Protein AF-A0A5N5SKL9-F1 (afdb_monomer_lite)

Structure (mmCIF, N/CA/C/O backbone):
data_AF-A0A5N5SKL9-F1
#
_entry.id   AF-A0A5N5SKL9-F1
#
loop_
_atom_site.group_PDB
_atom_site.id
_atom_site.type_symbol
_atom_site.label_atom_id
_atom_site.label_alt_id
_atom_site.label_comp_id
_atom_site.label_asym_id
_atom_site.label_entity_id
_atom_site.label_seq_id
_atom_site.pdbx_PDB_ins_code
_atom_site.Cartn_x
_atom_site.Cartn_y
_atom_site.Cartn_z
_atom_site.occupancy
_atom_site.B_iso_or_equiv
_atom_site.auth_seq_id
_atom_site.auth_comp_id
_atom_site.auth_asym_id
_atom_site.auth_atom_id
_atom_site.pdbx_PDB_model_num
ATOM 1 N N . TYR A 1 1 ? 37.425 -8.814 -22.553 1.00 78.12 1 TYR A N 1
ATOM 2 C CA . TYR A 1 1 ? 37.303 -7.448 -22.004 1.00 78.12 1 TYR A CA 1
ATOM 3 C C . TYR A 1 1 ? 36.707 -6.463 -23.008 1.00 78.12 1 TYR A C 1
ATOM 5 O O . TYR A 1 1 ? 35.522 -6.197 -22.904 1.00 78.12 1 TYR A O 1
ATOM 13 N N . LEU A 1 2 ? 37.445 -5.963 -24.016 1.00 88.62 2 LEU A N 1
ATOM 14 C CA . LEU A 1 2 ? 36.902 -4.954 -24.954 1.00 88.62 2 LEU A CA 1
ATOM 15 C C . LEU A 1 2 ? 35.657 -5.449 -25.720 1.00 88.62 2 LEU A C 1
ATOM 17 O O . LEU A 1 2 ? 34.675 -4.728 -25.854 1.00 88.62 2 LEU A O 1
ATOM 21 N N . LYS A 1 3 ? 35.682 -6.716 -26.155 1.00 91.69 3 LYS A N 1
ATOM 22 C CA . LYS A 1 3 ? 34.547 -7.401 -26.796 1.00 91.69 3 LYS A CA 1
ATOM 23 C C . LYS A 1 3 ? 33.299 -7.425 -25.906 1.00 91.69 3 LYS A C 1
ATOM 25 O O . LYS A 1 3 ? 32.197 -7.220 -26.402 1.00 91.69 3 LYS A O 1
ATOM 30 N N . ASP A 1 4 ? 33.481 -7.633 -24.605 1.00 93.31 4 ASP A N 1
ATOM 31 C CA . ASP A 1 4 ? 32.384 -7.725 -23.637 1.00 93.31 4 ASP A CA 1
ATOM 32 C C . ASP A 1 4 ? 31.794 -6.338 -23.344 1.00 93.31 4 ASP A C 1
ATOM 34 O O . ASP A 1 4 ? 30.579 -6.199 -23.238 1.00 93.31 4 ASP A O 1
ATOM 38 N N . CYS A 1 5 ? 32.633 -5.293 -23.291 1.00 91.94 5 CYS A N 1
ATOM 39 C CA . CYS A 1 5 ? 32.175 -3.905 -23.164 1.00 91.94 5 CYS A CA 1
ATOM 40 C C . CYS A 1 5 ? 31.316 -3.478 -24.362 1.00 91.94 5 CYS A C 1
ATOM 42 O O . CYS A 1 5 ? 30.223 -2.953 -24.174 1.00 91.94 5 CYS A O 1
ATOM 44 N N . VAL A 1 6 ? 31.774 -3.766 -25.585 1.00 92.00 6 VAL A N 1
ATOM 45 C CA . VAL A 1 6 ? 31.014 -3.476 -26.814 1.00 92.00 6 VAL A CA 1
ATOM 46 C C . VAL A 1 6 ? 29.728 -4.306 -26.881 1.00 92.00 6 VAL A C 1
ATOM 48 O O . VAL A 1 6 ? 28.704 -3.818 -27.353 1.00 92.00 6 VAL A O 1
ATOM 51 N N . GLY A 1 7 ? 29.753 -5.552 -26.393 1.00 93.94 7 GLY A N 1
ATOM 52 C CA . GLY A 1 7 ? 28.558 -6.390 -26.269 1.00 93.94 7 GLY A CA 1
ATOM 53 C C . GLY A 1 7 ? 27.491 -5.749 -25.378 1.00 93.94 7 GLY A C 1
ATOM 54 O O . GLY A 1 7 ? 26.366 -5.544 -25.826 1.00 93.94 7 GLY A O 1
ATOM 55 N N . ARG A 1 8 ? 27.867 -5.341 -24.158 1.00 94.00 8 ARG A N 1
ATOM 56 C CA . ARG A 1 8 ? 26.961 -4.666 -23.208 1.00 94.00 8 ARG A CA 1
ATOM 57 C C . ARG A 1 8 ? 26.420 -3.340 -23.739 1.00 94.00 8 ARG A C 1
ATOM 59 O O . ARG A 1 8 ? 25.248 -3.036 -23.553 1.00 94.00 8 ARG A O 1
ATOM 66 N N . GLU A 1 9 ? 27.255 -2.548 -24.407 1.00 93.12 9 GLU A N 1
ATOM 67 C CA . GLU A 1 9 ? 26.835 -1.273 -24.998 1.00 93.12 9 GLU A CA 1
ATOM 68 C C . GLU A 1 9 ? 25.777 -1.476 -26.098 1.00 93.12 9 GLU A C 1
ATOM 70 O O . GLU A 1 9 ? 24.789 -0.742 -26.158 1.00 93.12 9 GLU A O 1
ATOM 75 N N . LYS A 1 10 ? 25.927 -2.518 -26.928 1.00 94.00 10 LYS A N 1
ATOM 76 C CA . LYS A 1 10 ? 24.917 -2.890 -27.930 1.00 94.00 10 LYS A CA 1
ATOM 77 C C . LYS A 1 10 ? 23.606 -3.348 -27.293 1.00 94.00 10 LYS A C 1
ATOM 79 O O . LYS A 1 10 ? 22.548 -2.968 -27.784 1.00 94.00 10 LYS A O 1
ATOM 84 N N . GLU A 1 11 ? 23.656 -4.121 -26.211 1.00 95.25 11 GLU A N 1
ATOM 85 C CA . GLU A 1 11 ? 22.450 -4.500 -25.459 1.00 95.25 11 GLU A CA 1
ATOM 86 C C . GLU A 1 11 ? 21.742 -3.271 -24.872 1.00 95.25 11 GLU A C 1
ATOM 88 O O . GLU A 1 11 ? 20.523 -3.154 -24.982 1.00 95.25 11 GLU A O 1
ATOM 93 N N . LEU A 1 12 ? 22.491 -2.304 -24.332 1.00 93.19 12 LEU A N 1
ATOM 94 C CA . LEU A 1 12 ? 21.925 -1.047 -23.834 1.00 93.19 12 LEU A CA 1
ATOM 95 C C . LEU A 1 12 ? 21.273 -0.208 -24.939 1.00 93.19 12 LEU A C 1
ATOM 97 O O . LEU A 1 12 ? 20.203 0.351 -24.706 1.00 93.19 12 LEU A O 1
ATOM 101 N N . ASN A 1 13 ? 21.852 -0.160 -26.145 1.00 94.81 13 ASN A N 1
ATOM 102 C CA . ASN A 1 13 ? 21.209 0.485 -27.298 1.00 94.81 13 ASN A CA 1
ATOM 103 C C . ASN A 1 13 ? 19.836 -0.128 -27.600 1.00 94.81 13 ASN A C 1
ATOM 105 O O . ASN A 1 13 ? 18.895 0.601 -27.909 1.00 94.81 13 ASN A O 1
ATOM 109 N N . LEU A 1 14 ? 19.718 -1.457 -27.500 1.00 94.50 14 LEU A N 1
ATOM 110 C CA . LEU A 1 14 ? 18.461 -2.168 -27.737 1.00 94.50 14 LEU A CA 1
ATOM 111 C C . LEU A 1 14 ? 17.441 -1.899 -26.626 1.00 94.50 14 LEU A C 1
ATOM 113 O O . LEU A 1 14 ? 16.290 -1.610 -26.933 1.00 94.50 14 LEU A O 1
ATOM 117 N N . LEU A 1 15 ? 17.859 -1.947 -25.356 1.00 94.38 15 LEU A N 1
ATOM 118 C CA . LEU A 1 15 ? 16.978 -1.716 -24.203 1.00 94.38 15 LEU A CA 1
ATOM 119 C C . LEU A 1 15 ? 16.465 -0.273 -24.124 1.00 94.38 15 LEU A C 1
ATOM 121 O O . LEU A 1 15 ? 15.314 -0.047 -23.761 1.00 94.38 15 LEU A O 1
ATOM 125 N N . LEU A 1 16 ? 17.320 0.703 -24.439 1.00 93.25 16 LEU A N 1
ATOM 126 C CA . LEU A 1 16 ? 16.994 2.131 -24.368 1.00 93.25 16 LEU A CA 1
ATOM 127 C C . LEU A 1 16 ? 16.474 2.697 -25.696 1.00 93.25 16 LEU A C 1
ATOM 129 O O . LEU A 1 16 ? 16.116 3.873 -25.745 1.00 93.25 16 LEU A O 1
ATOM 133 N N . HIS A 1 17 ? 16.455 1.885 -26.760 1.00 92.56 17 HIS A N 1
ATOM 134 C CA . HIS A 1 17 ? 16.186 2.317 -28.134 1.00 92.56 17 HIS A CA 1
ATOM 135 C C . HIS A 1 17 ? 16.996 3.568 -28.519 1.00 92.56 17 HIS A C 1
ATOM 137 O O . HIS A 1 17 ? 16.451 4.570 -28.985 1.00 92.56 17 HIS A O 1
ATOM 143 N N . SER A 1 18 ? 18.309 3.531 -28.278 1.00 92.00 18 SER A N 1
ATOM 144 C CA . SER A 1 18 ? 19.184 4.700 -28.395 1.00 92.00 18 SER A CA 1
ATOM 145 C C . SER A 1 18 ? 20.571 4.377 -28.943 1.00 92.00 18 SER A C 1
ATOM 147 O O . SER A 1 18 ? 20.916 3.219 -29.160 1.00 92.00 18 SER A O 1
ATOM 149 N N . ASN A 1 19 ? 21.385 5.420 -29.120 1.00 92.12 19 ASN A N 1
ATOM 150 C CA . ASN A 1 19 ? 22.814 5.307 -29.411 1.00 92.12 19 ASN A CA 1
ATOM 151 C C . ASN A 1 19 ? 23.654 5.392 -28.118 1.00 92.12 19 ASN A C 1
ATOM 153 O O . ASN A 1 19 ? 23.154 5.914 -27.114 1.00 92.12 19 ASN A O 1
ATOM 157 N N . PRO A 1 20 ? 24.938 4.974 -28.137 1.00 92.12 20 PRO A N 1
ATOM 158 C CA . PRO A 1 20 ? 25.798 4.979 -26.949 1.00 92.12 20 PRO A CA 1
ATOM 159 C C . PRO A 1 20 ? 25.972 6.349 -26.291 1.00 92.12 20 PRO A C 1
ATOM 161 O O . PRO A 1 20 ? 25.976 6.473 -25.068 1.00 92.12 20 PRO A O 1
ATOM 164 N N . SER A 1 21 ? 26.039 7.408 -27.100 1.00 93.69 21 SER A N 1
ATOM 165 C CA . SER A 1 21 ? 26.174 8.789 -26.623 1.00 93.69 21 SER A CA 1
ATOM 166 C C . SER A 1 21 ? 24.999 9.260 -25.760 1.00 93.69 21 SER A C 1
ATOM 168 O O . SER A 1 21 ? 25.154 10.192 -24.974 1.00 93.69 21 SER A O 1
ATOM 170 N N . ASP A 1 22 ? 23.827 8.632 -25.891 1.00 94.69 22 ASP A N 1
ATOM 171 C CA . ASP A 1 22 ? 22.609 9.011 -25.175 1.00 94.69 22 ASP A CA 1
ATOM 172 C C . ASP A 1 22 ? 22.377 8.223 -23.881 1.00 94.69 22 ASP A C 1
ATOM 174 O O . ASP A 1 22 ? 21.510 8.612 -23.095 1.00 94.69 22 ASP A O 1
ATOM 178 N N . HIS A 1 23 ? 23.132 7.145 -23.626 1.00 94.56 23 HIS A N 1
ATOM 179 C CA . HIS A 1 23 ? 22.863 6.213 -22.518 1.00 94.56 23 HIS A CA 1
ATOM 180 C C . HIS A 1 23 ? 22.741 6.916 -21.172 1.00 94.56 23 HIS A C 1
ATOM 182 O O . HIS A 1 23 ? 21.739 6.756 -20.481 1.00 94.56 23 HIS A O 1
ATOM 188 N N . ILE A 1 24 ? 23.726 7.745 -20.819 1.00 95.00 24 ILE A N 1
ATOM 189 C CA . ILE A 1 24 ? 23.746 8.446 -19.528 1.00 95.00 24 ILE A CA 1
ATOM 190 C C . ILE A 1 24 ? 22.531 9.366 -19.386 1.00 95.00 24 ILE A C 1
ATOM 192 O O . ILE A 1 24 ? 21.848 9.356 -18.361 1.00 95.00 24 ILE A O 1
ATOM 196 N N . ARG A 1 25 ? 22.224 10.132 -20.439 1.00 95.38 25 ARG A N 1
ATOM 197 C CA . ARG A 1 25 ? 21.096 11.068 -20.454 1.00 95.38 25 ARG A CA 1
ATOM 198 C C . ARG A 1 25 ? 19.762 10.338 -20.302 1.00 95.38 25 ARG A C 1
ATOM 200 O O . ARG A 1 25 ? 18.900 10.806 -19.560 1.00 95.38 25 ARG A O 1
ATOM 207 N N . LEU A 1 26 ? 19.581 9.217 -21.001 1.00 95.88 26 LEU A N 1
ATOM 208 C CA . LEU A 1 26 ? 18.351 8.429 -20.949 1.00 95.88 26 LEU A CA 1
ATOM 209 C C . LEU A 1 26 ? 18.184 7.723 -19.608 1.00 95.88 26 LEU A C 1
ATOM 211 O O . LEU A 1 26 ? 17.101 7.796 -19.040 1.00 95.88 26 LEU A O 1
ATOM 215 N N . VAL A 1 27 ? 19.247 7.142 -19.049 1.00 95.88 27 VAL A N 1
ATOM 216 C CA . VAL A 1 27 ? 19.205 6.517 -17.719 1.00 95.88 27 VAL A CA 1
ATOM 217 C C . VAL A 1 27 ? 18.837 7.538 -16.639 1.00 95.88 27 VAL A C 1
ATOM 219 O O . VAL A 1 27 ? 17.955 7.273 -15.820 1.00 95.88 27 VAL A O 1
ATOM 222 N N . GLU A 1 28 ? 19.443 8.730 -16.649 1.00 97.12 28 GLU A N 1
ATOM 223 C CA . GLU A 1 28 ? 19.085 9.790 -15.695 1.00 97.12 28 GLU A CA 1
ATOM 224 C C . GLU A 1 28 ? 17.648 10.293 -15.900 1.00 97.12 28 GLU A C 1
ATOM 226 O O . GLU A 1 28 ? 16.921 10.515 -14.925 1.00 97.12 28 GLU A O 1
ATOM 231 N N . LYS A 1 29 ? 17.191 10.405 -17.155 1.00 96.19 29 LYS A N 1
ATOM 232 C CA . LYS A 1 29 ? 15.796 10.740 -17.468 1.00 96.19 29 LYS A CA 1
ATOM 233 C C . LYS A 1 29 ? 14.834 9.682 -16.914 1.00 96.19 29 LYS A C 1
ATOM 235 O O . LYS A 1 29 ? 13.933 10.043 -16.162 1.00 96.19 29 LYS A O 1
ATOM 240 N N . THR A 1 30 ? 15.055 8.400 -17.201 1.00 95.56 30 THR A N 1
ATOM 241 C CA . THR A 1 30 ? 14.223 7.288 -16.713 1.00 95.56 30 THR A CA 1
ATOM 242 C C . THR A 1 30 ? 14.184 7.244 -15.189 1.00 95.56 30 THR A C 1
ATOM 244 O O . THR A 1 30 ? 13.118 7.101 -14.599 1.00 95.56 30 THR A O 1
ATOM 247 N N . LYS A 1 31 ? 15.324 7.436 -14.519 1.00 96.75 31 LYS A N 1
ATOM 248 C CA . LYS A 1 31 ? 15.397 7.507 -13.053 1.00 96.75 31 LYS A CA 1
ATOM 249 C C . LYS A 1 31 ? 14.579 8.671 -12.486 1.00 96.75 31 LYS A C 1
ATOM 251 O O . LYS A 1 31 ? 13.924 8.512 -11.455 1.00 96.75 31 LYS A O 1
ATOM 256 N N . LYS A 1 32 ? 14.618 9.842 -13.131 1.00 97.69 32 LYS A N 1
ATOM 257 C CA . LYS A 1 32 ? 13.820 11.013 -12.737 1.00 97.69 32 LYS A CA 1
ATOM 258 C C . LYS A 1 32 ? 12.325 10.761 -12.932 1.00 97.69 32 LYS A C 1
ATOM 260 O O . LYS A 1 32 ? 11.551 11.034 -12.018 1.00 97.69 32 LYS A O 1
ATOM 265 N N . GLU A 1 33 ? 11.937 10.226 -14.084 1.00 97.38 33 GLU A N 1
ATOM 266 C CA . GLU A 1 33 ? 10.546 9.889 -14.401 1.00 97.38 33 GLU A CA 1
ATOM 267 C C . GLU A 1 33 ? 9.998 8.833 -13.439 1.00 97.38 33 GLU A C 1
ATOM 269 O O . GLU A 1 33 ? 8.932 9.035 -12.869 1.00 97.38 33 GLU A O 1
ATOM 274 N N . LEU A 1 34 ? 10.762 7.774 -13.148 1.00 97.19 34 LEU A N 1
ATOM 275 C CA . LEU A 1 34 ? 10.371 6.747 -12.181 1.00 97.19 34 LEU A CA 1
ATOM 276 C C . LEU A 1 34 ? 10.076 7.344 -10.798 1.00 97.19 34 LEU A C 1
ATOM 278 O O . LEU A 1 34 ? 9.044 7.042 -10.207 1.00 97.19 34 LEU A O 1
ATOM 282 N N . LYS A 1 35 ? 10.936 8.240 -10.294 1.00 96.69 35 LYS A N 1
ATOM 283 C CA . LYS A 1 35 ? 10.689 8.937 -9.019 1.00 96.69 35 LYS A CA 1
ATOM 284 C C . LYS A 1 35 ? 9.413 9.776 -9.052 1.00 96.69 35 LYS A C 1
ATOM 286 O O . LYS A 1 35 ? 8.688 9.820 -8.060 1.00 96.69 35 LYS A O 1
ATOM 291 N N . GLN A 1 36 ? 9.151 10.453 -10.168 1.00 97.56 36 GLN A N 1
ATOM 292 C CA . GLN A 1 36 ? 7.936 11.242 -10.338 1.00 97.56 36 GLN A CA 1
ATOM 293 C C . GLN A 1 36 ? 6.693 10.345 -10.359 1.00 97.56 36 GLN A C 1
ATOM 295 O O . GLN A 1 36 ? 5.742 10.632 -9.638 1.00 97.56 36 GLN A O 1
ATOM 300 N N . TYR A 1 37 ? 6.727 9.231 -11.096 1.00 96.56 37 TYR A N 1
ATOM 301 C CA . TYR A 1 37 ? 5.634 8.260 -11.125 1.00 96.56 37 TYR A CA 1
ATOM 302 C C . TYR A 1 37 ? 5.368 7.643 -9.752 1.00 96.56 37 TYR A C 1
ATOM 304 O O . TYR A 1 37 ? 4.212 7.545 -9.359 1.00 96.56 37 TYR A O 1
ATOM 312 N N . MET A 1 38 ? 6.409 7.300 -8.985 1.00 93.94 38 MET A N 1
ATOM 313 C CA . MET A 1 38 ? 6.243 6.805 -7.612 1.00 93.94 38 MET A CA 1
ATOM 314 C C . MET A 1 38 ? 5.554 7.837 -6.710 1.00 93.94 38 MET A C 1
ATOM 316 O O . MET A 1 38 ? 4.675 7.481 -5.930 1.00 93.94 38 MET A O 1
ATOM 320 N N . LYS A 1 39 ? 5.907 9.124 -6.831 1.00 94.81 39 LYS A N 1
ATOM 321 C CA . LYS A 1 39 ? 5.242 10.192 -6.073 1.00 94.81 39 LYS A CA 1
ATOM 322 C C . LYS A 1 39 ? 3.762 10.306 -6.447 1.00 94.81 39 LYS A C 1
ATOM 324 O O . LYS A 1 39 ? 2.920 10.334 -5.555 1.00 94.81 39 LYS A O 1
ATOM 329 N N . SER A 1 40 ? 3.453 10.340 -7.743 1.00 96.62 40 SER A N 1
ATOM 330 C CA . SER A 1 40 ? 2.070 10.418 -8.226 1.00 96.62 40 SER A CA 1
ATOM 331 C C . SER A 1 40 ? 1.246 9.186 -7.841 1.00 96.62 40 SER A C 1
ATOM 333 O O . SER A 1 40 ? 0.079 9.328 -7.491 1.00 96.62 40 SER A O 1
ATOM 335 N N . LEU A 1 41 ? 1.847 7.992 -7.847 1.00 94.94 41 LEU A N 1
ATOM 336 C CA . LEU A 1 41 ? 1.203 6.768 -7.368 1.00 94.94 41 LEU A CA 1
ATOM 337 C C . LEU A 1 41 ? 0.841 6.878 -5.882 1.00 94.94 41 LEU A C 1
ATOM 339 O O . LEU A 1 41 ? -0.294 6.594 -5.514 1.00 94.94 41 LEU A O 1
ATOM 343 N N . ASN A 1 42 ? 1.767 7.341 -5.039 1.00 93.06 42 ASN A N 1
ATOM 344 C CA . ASN A 1 42 ? 1.503 7.496 -3.607 1.00 93.06 42 ASN A CA 1
ATOM 345 C C . ASN A 1 42 ? 0.416 8.545 -3.326 1.00 93.06 42 ASN A C 1
ATOM 347 O O . ASN A 1 42 ? -0.413 8.344 -2.443 1.00 93.06 42 ASN A O 1
ATOM 351 N N . GLU A 1 43 ? 0.386 9.647 -4.079 1.00 96.00 43 GLU A N 1
ATOM 352 C CA . GLU A 1 43 ? -0.692 10.642 -3.998 1.00 96.00 43 GLU A CA 1
ATOM 353 C C . GLU A 1 43 ? -2.047 10.022 -4.374 1.00 96.00 43 GLU A C 1
ATOM 355 O O . GLU A 1 43 ? -2.988 10.092 -3.585 1.00 96.00 43 GLU A O 1
ATOM 360 N N . ALA A 1 44 ? -2.120 9.304 -5.500 1.00 97.31 44 ALA A N 1
ATOM 361 C CA . ALA A 1 44 ? -3.339 8.617 -5.926 1.00 97.31 44 ALA A CA 1
ATOM 362 C C . ALA A 1 44 ? -3.808 7.546 -4.921 1.00 97.31 44 ALA A C 1
ATOM 364 O O . ALA A 1 44 ? -5.009 7.387 -4.698 1.00 97.31 44 ALA A O 1
ATOM 365 N N . LEU A 1 45 ? -2.881 6.825 -4.280 1.00 96.75 45 LEU A N 1
ATOM 366 C CA . LEU A 1 45 ? -3.201 5.862 -3.224 1.00 96.75 45 LEU A CA 1
ATOM 367 C C . LEU A 1 45 ? -3.805 6.555 -1.992 1.00 96.75 45 LEU A C 1
ATOM 369 O O . LEU A 1 45 ? -4.775 6.050 -1.430 1.00 96.75 45 LEU A O 1
ATOM 373 N N . ARG A 1 46 ? -3.302 7.725 -1.579 1.00 96.19 46 ARG A N 1
ATOM 374 C CA . ARG A 1 46 ? -3.902 8.491 -0.467 1.00 96.19 46 ARG A CA 1
ATOM 375 C C . ARG A 1 46 ? -5.317 8.971 -0.794 1.00 96.19 46 ARG A C 1
ATOM 377 O O . ARG A 1 46 ? -6.208 8.871 0.055 1.00 96.19 46 ARG A O 1
ATOM 384 N N . ASP A 1 47 ? -5.539 9.444 -2.016 1.00 97.00 47 ASP A N 1
ATOM 385 C CA . ASP A 1 47 ? -6.870 9.859 -2.473 1.00 97.00 47 ASP A CA 1
ATOM 386 C C . ASP A 1 47 ? -7.834 8.667 -2.487 1.00 97.00 47 ASP A C 1
ATOM 388 O O . ASP A 1 47 ? -8.960 8.754 -1.989 1.00 97.00 47 ASP A O 1
ATOM 392 N N . LEU A 1 48 ? -7.362 7.512 -2.965 1.00 97.25 48 LEU A N 1
ATOM 393 C CA . LEU A 1 48 ? -8.113 6.263 -2.921 1.00 97.25 48 LEU A CA 1
ATOM 394 C C . LEU A 1 48 ? -8.455 5.855 -1.483 1.00 97.25 48 LEU A C 1
ATOM 396 O O . LEU A 1 48 ? -9.604 5.514 -1.217 1.00 97.25 48 LEU A O 1
ATOM 400 N N . ALA A 1 49 ? -7.502 5.915 -0.549 1.00 97.50 49 ALA A N 1
ATOM 401 C CA . ALA A 1 49 ? -7.746 5.598 0.858 1.00 97.50 49 ALA A CA 1
ATOM 402 C C . ALA A 1 49 ? -8.850 6.487 1.454 1.00 97.50 49 ALA A C 1
ATOM 404 O O . ALA A 1 49 ? -9.722 6.008 2.180 1.00 97.50 49 ALA A O 1
ATOM 405 N N . THR A 1 50 ? -8.855 7.771 1.093 1.00 96.62 50 THR A N 1
ATOM 406 C CA . THR A 1 50 ? -9.894 8.723 1.505 1.00 96.62 50 THR A CA 1
ATOM 407 C C . THR A 1 50 ? -11.253 8.364 0.903 1.00 96.62 50 THR A C 1
ATOM 409 O O . THR A 1 50 ? -12.264 8.374 1.606 1.00 96.62 50 THR A O 1
ATOM 412 N N . ALA A 1 51 ? -11.296 7.986 -0.376 1.00 96.81 51 ALA A N 1
ATOM 413 C CA . ALA A 1 51 ? -12.524 7.562 -1.043 1.00 96.81 51 ALA A CA 1
ATOM 414 C C . ALA A 1 51 ? -13.089 6.251 -0.460 1.00 96.81 51 ALA A C 1
ATOM 416 O O . ALA A 1 51 ? -14.295 6.142 -0.240 1.00 96.81 51 ALA A O 1
ATOM 417 N N . GLU A 1 52 ? -12.234 5.268 -0.167 1.00 96.19 52 GLU A N 1
ATOM 418 C CA . GLU A 1 52 ? -12.604 4.020 0.516 1.00 96.19 52 GLU A CA 1
ATOM 419 C C . GLU A 1 52 ? -13.195 4.297 1.903 1.00 96.19 52 GLU A C 1
ATOM 421 O O . GLU A 1 52 ? -14.271 3.797 2.239 1.00 96.19 52 GLU A O 1
ATOM 426 N N . ALA A 1 53 ? -12.532 5.148 2.691 1.00 96.19 53 ALA A N 1
ATOM 427 C CA . ALA A 1 53 ? -13.018 5.556 4.002 1.00 96.19 53 ALA A CA 1
ATOM 428 C C . ALA A 1 53 ? -14.352 6.303 3.924 1.00 96.19 53 ALA A C 1
ATOM 430 O O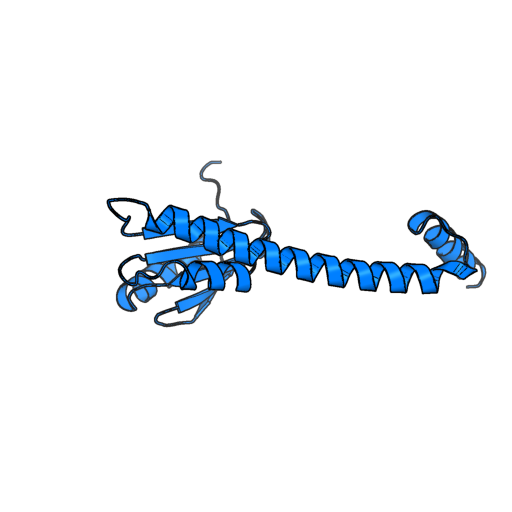 . ALA A 1 53 ? -15.244 6.058 4.733 1.00 96.19 53 ALA A O 1
ATOM 431 N N . PHE A 1 54 ? -14.527 7.177 2.930 1.00 95.12 54 PHE A N 1
ATOM 432 C CA . PHE A 1 54 ? -15.799 7.849 2.692 1.00 95.12 54 PHE A CA 1
ATOM 433 C C . PHE A 1 54 ? -16.921 6.837 2.435 1.00 95.12 54 PHE A C 1
ATOM 435 O O . PHE A 1 54 ? -17.976 6.921 3.062 1.00 95.12 54 PHE A O 1
ATOM 442 N N . ARG A 1 55 ? -16.685 5.830 1.581 1.00 93.12 55 ARG A N 1
ATOM 443 C CA . ARG A 1 55 ? -17.666 4.758 1.340 1.00 93.12 55 ARG A CA 1
ATOM 444 C C . ARG A 1 55 ? -17.996 3.984 2.610 1.00 93.12 55 ARG A C 1
ATOM 446 O O . ARG A 1 55 ? -19.166 3.695 2.838 1.00 93.12 55 ARG A O 1
ATOM 453 N N . PHE A 1 56 ? -16.994 3.679 3.431 1.00 94.50 56 PHE A N 1
ATOM 454 C CA . PHE A 1 56 ? -17.196 3.042 4.730 1.00 94.50 56 PHE A CA 1
ATOM 455 C C . PHE A 1 56 ? -18.062 3.903 5.662 1.00 94.50 56 PHE A C 1
ATOM 457 O O . PHE A 1 56 ? -19.030 3.417 6.240 1.00 94.50 56 PHE A O 1
ATOM 464 N N . ASN A 1 57 ? -17.752 5.196 5.778 1.00 92.44 57 ASN A N 1
ATOM 465 C CA . ASN A 1 57 ? -18.438 6.114 6.689 1.00 92.44 57 ASN A CA 1
ATOM 466 C C . ASN A 1 57 ? -19.912 6.347 6.320 1.00 92.44 57 ASN A C 1
ATOM 468 O O . ASN A 1 57 ? -20.710 6.643 7.205 1.00 92.44 57 ASN A O 1
ATOM 472 N N . GLN A 1 58 ? -20.276 6.171 5.048 1.00 92.56 58 GLN A N 1
ATOM 473 C CA . GLN A 1 58 ? -21.659 6.268 4.570 1.00 92.56 58 GLN A CA 1
ATOM 474 C C . GLN A 1 58 ? -22.502 5.012 4.858 1.00 92.56 58 GLN A C 1
ATOM 476 O O . GLN A 1 58 ? -23.712 5.020 4.625 1.00 92.56 58 GLN A O 1
ATOM 481 N N . GLN A 1 59 ? -21.904 3.922 5.349 1.00 90.62 59 GLN A N 1
ATOM 482 C CA . GLN A 1 59 ? -22.643 2.706 5.688 1.00 90.62 59 GLN A CA 1
ATOM 483 C C . GLN A 1 59 ? -23.468 2.892 6.966 1.00 90.62 59 GLN A C 1
ATOM 485 O O . GLN A 1 59 ? -22.966 3.346 7.995 1.00 90.62 59 GLN A O 1
ATOM 490 N N . SER A 1 60 ? -24.735 2.472 6.918 1.00 89.62 60 SER A N 1
ATOM 491 C CA . SER A 1 60 ? -25.621 2.414 8.080 1.00 89.62 60 SER A CA 1
ATOM 492 C C . SER A 1 60 ? -26.423 1.104 8.059 1.00 89.62 60 SER A C 1
ATOM 494 O O . SER A 1 60 ? -27.186 0.889 7.115 1.00 89.62 60 SER A O 1
ATOM 496 N N . PRO A 1 61 ? -26.262 0.213 9.058 1.00 90.06 61 PRO A N 1
ATOM 497 C CA . PRO A 1 61 ? -25.375 0.337 10.218 1.00 90.06 61 PRO A CA 1
ATOM 498 C C . PRO A 1 61 ? -23.894 0.126 9.860 1.00 90.06 61 PRO A C 1
ATOM 500 O O . PRO A 1 61 ? -23.564 -0.624 8.942 1.00 90.06 61 PRO A O 1
ATOM 503 N N . LYS A 1 62 ? -22.989 0.742 10.631 1.00 90.75 62 LYS A N 1
ATOM 504 C CA . LYS A 1 62 ? -21.547 0.488 10.509 1.00 90.75 62 LYS A CA 1
ATOM 505 C C . LYS A 1 62 ? -21.203 -0.939 10.966 1.00 90.75 62 LYS A C 1
ATOM 507 O O . LYS A 1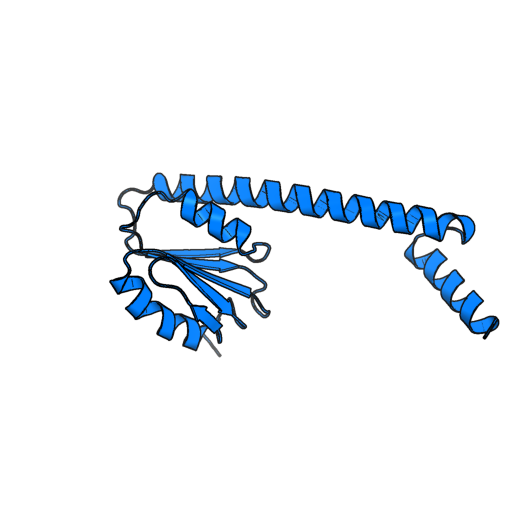 62 ? -21.711 -1.383 12.002 1.00 90.75 62 LYS A O 1
ATOM 512 N N . PRO A 1 63 ? -20.325 -1.665 10.252 1.00 92.69 63 PRO A N 1
ATOM 513 C CA . PRO A 1 63 ? -19.898 -2.995 10.669 1.00 92.69 63 PRO A CA 1
ATOM 514 C C . PRO A 1 63 ? -18.944 -2.914 11.870 1.00 92.69 63 PRO A C 1
ATOM 516 O O . PRO A 1 63 ? -18.179 -1.966 12.016 1.00 92.69 63 PRO A O 1
ATOM 519 N N . LYS A 1 64 ? -18.939 -3.949 12.719 1.00 93.44 64 LYS A N 1
ATOM 520 C CA . LYS A 1 64 ? -18.016 -4.036 13.872 1.00 93.44 64 LYS A CA 1
ATOM 521 C C . LYS A 1 64 ? -16.567 -4.321 13.464 1.00 93.44 64 LYS A C 1
ATOM 523 O O . LYS A 1 64 ? -15.644 -3.989 14.202 1.00 93.44 64 LYS A O 1
ATOM 528 N N . ILE A 1 65 ? -16.377 -4.974 12.319 1.00 94.62 65 ILE A N 1
ATOM 529 C CA . ILE A 1 65 ? -15.069 -5.364 11.788 1.00 94.62 65 ILE A CA 1
ATOM 530 C C . ILE A 1 65 ? -15.000 -4.922 10.331 1.00 94.62 65 ILE A C 1
ATOM 532 O O . ILE A 1 65 ? -15.946 -5.145 9.575 1.00 94.62 65 ILE A O 1
ATOM 536 N N . TYR A 1 66 ? -13.882 -4.319 9.944 1.00 95.81 66 TYR A N 1
ATOM 537 C CA . TYR A 1 66 ? -13.613 -3.893 8.578 1.00 95.81 66 TYR A CA 1
ATOM 538 C C . TYR A 1 66 ? -12.348 -4.567 8.050 1.00 95.81 66 TYR A C 1
ATOM 540 O O . TYR A 1 66 ? -11.262 -4.388 8.606 1.00 95.81 66 TYR A O 1
ATOM 548 N N . PHE A 1 67 ? -12.502 -5.334 6.971 1.00 94.81 67 PHE A N 1
ATOM 549 C CA . PHE A 1 67 ? -11.403 -5.977 6.260 1.00 94.81 67 PHE A CA 1
ATOM 550 C C . PHE A 1 67 ? -11.115 -5.231 4.966 1.00 94.81 67 PHE A C 1
ATOM 552 O O . PHE A 1 67 ? -12.035 -4.891 4.224 1.00 94.81 67 PHE A O 1
ATOM 559 N N . HIS A 1 68 ? -9.837 -5.016 4.676 1.00 95.38 68 HIS A N 1
ATOM 560 C CA . HIS A 1 68 ? -9.419 -4.401 3.424 1.00 95.38 68 HIS A CA 1
ATOM 561 C C . HIS A 1 68 ? -8.100 -5.001 2.944 1.00 95.38 68 HIS A C 1
ATOM 563 O O . HIS A 1 68 ? -7.184 -5.216 3.739 1.00 95.38 68 HIS A O 1
ATOM 569 N N . HIS A 1 69 ? -7.994 -5.238 1.640 1.00 94.50 69 HIS A N 1
ATOM 570 C CA . HIS A 1 69 ? -6.757 -5.642 0.991 1.00 94.50 69 HIS A CA 1
ATOM 571 C C . HIS A 1 69 ? -6.506 -4.766 -0.234 1.00 94.50 69 HIS A C 1
ATOM 573 O O . HIS A 1 69 ? -7.430 -4.510 -1.008 1.00 94.50 69 HIS A O 1
ATOM 579 N N . ARG A 1 70 ? -5.257 -4.335 -0.427 1.00 94.25 70 ARG A N 1
ATOM 580 C CA . ARG A 1 70 ? -4.848 -3.577 -1.610 1.00 94.25 70 ARG A CA 1
ATOM 581 C C . ARG A 1 70 ? -3.481 -4.033 -2.119 1.00 94.25 70 ARG A C 1
ATOM 583 O O . ARG A 1 70 ? -2.471 -3.849 -1.447 1.00 94.25 70 ARG A O 1
ATOM 590 N N . ARG A 1 71 ? -3.448 -4.564 -3.341 1.00 93.06 71 ARG A N 1
ATOM 591 C CA . ARG A 1 71 ? -2.249 -5.173 -3.932 1.00 93.06 71 ARG A CA 1
ATOM 592 C C . ARG A 1 71 ? -1.062 -4.211 -4.091 1.00 93.06 71 ARG A C 1
ATOM 594 O O . ARG A 1 71 ? 0.056 -4.539 -3.722 1.00 93.06 71 ARG A O 1
ATOM 601 N N . ASP A 1 72 ? -1.315 -3.036 -4.652 1.00 90.81 72 ASP A N 1
ATOM 602 C CA . ASP A 1 72 ? -0.364 -1.941 -4.924 1.00 90.81 72 ASP A CA 1
ATOM 603 C C . ASP A 1 72 ? -0.214 -0.965 -3.745 1.00 90.81 72 ASP A C 1
ATOM 605 O O . ASP A 1 72 ? 0.480 0.041 -3.861 1.00 90.81 72 ASP A O 1
ATOM 609 N N . GLY A 1 73 ? -0.874 -1.242 -2.617 1.00 93.12 73 GLY A N 1
ATOM 610 C CA . GLY A 1 73 ? -0.767 -0.427 -1.416 1.00 93.12 73 GLY A CA 1
ATOM 611 C C . GLY A 1 73 ? 0.496 -0.727 -0.609 1.00 93.12 73 GLY A C 1
ATOM 612 O O . GLY A 1 73 ? 1.147 -1.761 -0.755 1.00 93.12 73 GLY A O 1
ATOM 613 N N . ASP A 1 74 ? 0.783 0.158 0.334 1.00 93.50 74 ASP A N 1
ATOM 614 C CA . ASP A 1 74 ? 1.847 0.011 1.316 1.00 93.50 74 ASP A CA 1
ATOM 615 C C . ASP A 1 74 ? 1.363 0.433 2.718 1.00 93.50 74 ASP A C 1
ATOM 617 O O . ASP A 1 74 ? 0.173 0.650 2.961 1.00 93.50 74 ASP A O 1
ATOM 621 N N . LEU A 1 75 ? 2.283 0.546 3.681 1.00 94.19 75 LEU A N 1
ATOM 622 C CA . LEU A 1 75 ? 1.939 1.002 5.034 1.00 94.19 75 LEU A CA 1
ATOM 623 C C . LEU A 1 75 ? 1.375 2.422 5.062 1.00 94.19 75 LEU A C 1
ATOM 625 O O . LEU A 1 75 ? 0.633 2.758 5.987 1.00 94.19 75 LEU A O 1
ATOM 629 N N . GLU A 1 76 ? 1.748 3.250 4.092 1.00 95.12 76 GLU A N 1
ATOM 630 C CA . GLU A 1 76 ? 1.321 4.633 4.013 1.00 95.12 76 GLU A CA 1
ATOM 631 C C . GLU A 1 76 ? -0.145 4.718 3.586 1.00 95.12 76 GLU A C 1
ATOM 633 O O . GLU A 1 76 ? -0.950 5.344 4.278 1.00 95.12 76 GLU A O 1
ATOM 638 N N . TYR A 1 77 ? -0.505 3.980 2.532 1.00 97.06 77 TYR A N 1
ATOM 639 C CA . TYR A 1 77 ? -1.884 3.781 2.093 1.00 97.06 77 TYR A CA 1
ATOM 640 C C . TYR A 1 77 ? -2.769 3.253 3.229 1.00 97.06 77 TYR A C 1
ATOM 642 O O . TYR A 1 77 ? -3.804 3.841 3.555 1.00 97.06 77 TYR A O 1
ATOM 650 N N . LEU A 1 78 ? -2.339 2.169 3.887 1.00 97.12 78 LEU A N 1
ATOM 651 C CA . LEU A 1 78 ? -3.090 1.588 5.002 1.00 97.12 78 LEU A CA 1
ATOM 652 C C . LEU A 1 78 ? -3.222 2.570 6.170 1.00 97.12 78 LEU A C 1
ATOM 654 O O . LEU A 1 78 ? -4.263 2.624 6.820 1.00 97.12 78 LEU A O 1
ATOM 658 N N . GLY A 1 79 ? -2.177 3.355 6.442 1.00 96.12 79 GLY A N 1
ATOM 659 C CA . GLY A 1 79 ? -2.200 4.401 7.456 1.00 96.12 79 GLY A CA 1
ATOM 660 C C . GLY A 1 79 ? -3.221 5.493 7.150 1.00 96.12 79 GLY A C 1
ATOM 661 O O . GLY A 1 79 ? -4.003 5.837 8.034 1.00 96.12 79 GLY A O 1
ATOM 662 N N . ALA A 1 80 ? -3.252 5.982 5.909 1.00 96.75 80 ALA A N 1
ATOM 663 C CA . ALA A 1 80 ? -4.229 6.969 5.459 1.00 96.75 80 ALA A CA 1
ATOM 664 C C . ALA A 1 80 ? -5.666 6.443 5.597 1.00 96.75 80 ALA A C 1
ATOM 666 O O . ALA A 1 80 ? -6.5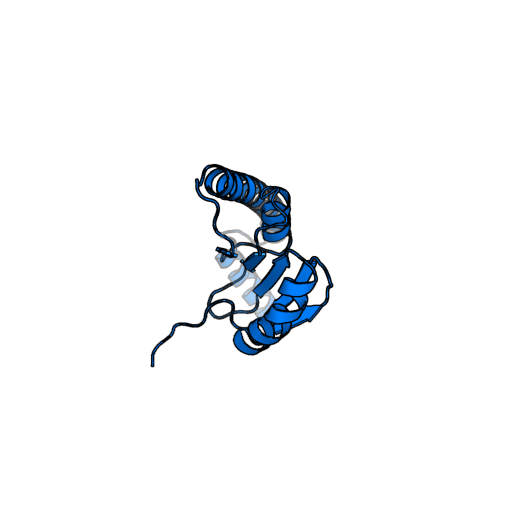32 7.149 6.109 1.00 96.75 80 ALA A O 1
ATOM 667 N N . LEU A 1 81 ? -5.904 5.177 5.235 1.00 97.31 81 LEU A N 1
ATOM 668 C CA . LEU A 1 81 ? -7.217 4.541 5.367 1.00 97.31 81 LEU A CA 1
ATOM 669 C C . LEU A 1 81 ? -7.656 4.422 6.835 1.00 97.31 81 LEU A C 1
ATOM 671 O O . LEU A 1 81 ? -8.806 4.715 7.158 1.00 97.31 81 LEU A O 1
ATOM 675 N N . VAL A 1 82 ? -6.747 4.038 7.741 1.00 95.94 82 VAL A N 1
ATOM 676 C CA . VAL A 1 82 ? -7.036 4.017 9.188 1.00 95.94 82 VAL A CA 1
ATOM 677 C C . VAL A 1 82 ? -7.417 5.402 9.695 1.00 95.94 82 VAL A C 1
ATOM 679 O O . VAL A 1 82 ? -8.386 5.507 10.441 1.00 95.94 82 VAL A O 1
ATOM 682 N N . SER A 1 83 ? -6.670 6.438 9.305 1.00 94.75 83 SER A N 1
ATOM 683 C CA . SER A 1 83 ? -6.915 7.816 9.740 1.00 94.75 83 SER A CA 1
ATOM 684 C C . SER A 1 83 ? -8.214 8.398 9.185 1.00 94.75 83 SER A C 1
ATOM 686 O O . SER A 1 83 ? -8.868 9.167 9.877 1.00 94.75 83 SER A O 1
ATOM 688 N N . ALA A 1 84 ? -8.600 8.038 7.961 1.00 95.38 84 ALA A N 1
ATOM 689 C CA . ALA A 1 84 ? -9.826 8.533 7.341 1.00 95.38 84 ALA A CA 1
ATOM 690 C C . ALA A 1 84 ? -11.095 7.815 7.854 1.00 95.38 84 ALA A C 1
ATOM 692 O O . ALA A 1 84 ? -12.191 8.379 7.812 1.00 95.38 84 ALA A O 1
ATOM 693 N N . ILE A 1 85 ? -10.970 6.582 8.364 1.00 94.31 85 ILE A N 1
ATOM 694 C CA . ILE A 1 85 ? -12.051 5.896 9.085 1.00 94.31 85 ILE A CA 1
ATOM 695 C C . ILE A 1 85 ? -11.993 6.301 10.564 1.00 94.31 85 ILE A C 1
ATOM 697 O O . ILE A 1 85 ? -11.427 5.590 11.401 1.00 94.31 85 ILE A O 1
ATOM 701 N N . ASP A 1 86 ? -12.603 7.437 10.890 1.00 80.38 86 ASP A N 1
ATOM 702 C CA . ASP A 1 86 ? -12.646 7.997 12.247 1.00 80.38 86 ASP A CA 1
ATOM 703 C C . ASP A 1 86 ? -13.699 7.295 13.130 1.00 80.38 86 ASP A C 1
ATOM 705 O O . ASP A 1 86 ? -14.763 7.820 13.451 1.00 80.38 86 ASP A O 1
ATOM 709 N N . ASP A 1 87 ? -13.441 6.022 13.438 1.00 88.12 87 ASP A N 1
ATOM 710 C CA . ASP A 1 87 ? -14.281 5.210 14.323 1.00 88.12 87 ASP A CA 1
ATOM 711 C C . ASP A 1 87 ? -13.450 4.159 15.073 1.00 88.12 87 ASP A C 1
ATOM 713 O O . ASP A 1 87 ? -12.973 3.175 14.495 1.00 88.12 87 ASP A O 1
ATOM 717 N N . GLU A 1 88 ? -13.240 4.364 16.372 1.00 82.19 88 GLU A N 1
ATOM 718 C CA . GLU A 1 88 ? -12.474 3.447 17.228 1.00 82.19 88 GLU A CA 1
ATOM 719 C C . GLU A 1 88 ? -13.257 2.191 17.636 1.00 82.19 88 GLU A C 1
ATOM 721 O O . GLU A 1 88 ? -12.666 1.219 18.113 1.00 82.19 88 GLU A O 1
ATOM 726 N N . ASN A 1 89 ? -14.580 2.173 17.436 1.00 88.50 89 ASN A N 1
ATOM 727 C CA . ASN A 1 89 ? -15.404 1.001 17.735 1.00 88.50 89 ASN A CA 1
ATOM 728 C C . ASN A 1 89 ? -15.345 -0.061 16.635 1.00 88.50 89 ASN A C 1
ATOM 730 O O . ASN A 1 89 ? -15.819 -1.178 16.843 1.00 88.50 89 ASN A O 1
ATOM 734 N N . VAL A 1 90 ? -14.757 0.278 15.488 1.00 93.88 90 VAL A N 1
ATOM 735 C CA . VAL A 1 90 ? -14.567 -0.625 14.356 1.00 93.88 90 VAL A CA 1
ATOM 736 C C . VAL A 1 90 ? -13.168 -1.222 14.425 1.00 93.88 90 VAL A C 1
ATOM 738 O O . VAL A 1 90 ? -12.166 -0.509 14.327 1.00 93.88 90 VAL A O 1
ATOM 741 N N . LEU A 1 91 ? -13.092 -2.548 14.531 1.00 95.69 91 LEU A N 1
ATOM 742 C CA . LEU A 1 91 ? -11.834 -3.271 14.394 1.00 95.69 91 LEU A CA 1
ATOM 743 C C . LEU A 1 91 ? -11.441 -3.326 12.914 1.00 95.69 91 LEU A C 1
ATOM 745 O O . LEU A 1 91 ? -12.062 -4.026 12.118 1.00 95.69 91 LEU A O 1
ATOM 749 N N . LYS A 1 92 ? -10.393 -2.599 12.542 1.00 96.75 92 LYS A N 1
ATOM 750 C CA . LYS A 1 92 ? -9.840 -2.583 11.186 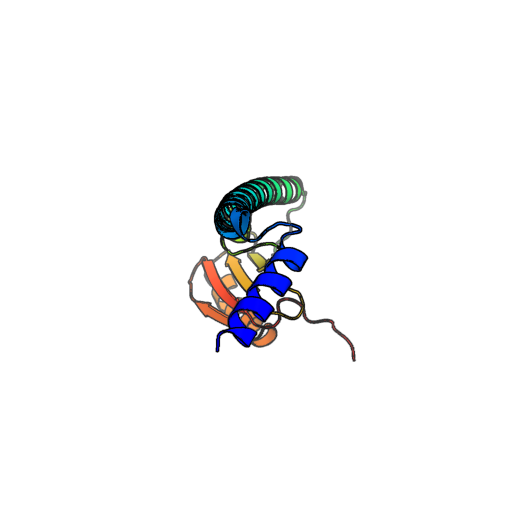1.00 96.75 92 LYS A CA 1
ATOM 751 C C . LYS A 1 92 ? -8.739 -3.626 11.069 1.00 96.75 92 LYS A C 1
ATOM 753 O O . LYS A 1 92 ? -7.814 -3.615 11.877 1.00 96.75 92 LYS A O 1
ATOM 758 N N . ILE A 1 93 ? -8.817 -4.486 10.060 1.00 96.25 93 ILE A N 1
ATOM 759 C CA . ILE A 1 93 ? -7.786 -5.461 9.690 1.00 96.25 93 ILE A CA 1
ATOM 760 C C . ILE A 1 93 ? -7.471 -5.230 8.215 1.00 96.25 93 ILE A C 1
ATOM 762 O O . ILE A 1 93 ? -8.236 -5.613 7.331 1.00 96.25 93 ILE A O 1
ATOM 766 N N . LEU A 1 94 ? -6.363 -4.547 7.952 1.00 96.50 94 LEU A N 1
ATOM 767 C CA . LEU A 1 94 ? -6.029 -4.048 6.625 1.00 96.50 94 LEU A CA 1
ATOM 768 C C . LEU A 1 94 ? -4.695 -4.626 6.169 1.00 96.50 94 LEU A C 1
ATOM 770 O O . LEU A 1 94 ? -3.729 -4.627 6.929 1.00 96.50 94 LEU A O 1
ATOM 774 N N . THR A 1 95 ? -4.627 -5.081 4.926 1.00 96.31 95 THR A N 1
ATOM 775 C CA . THR A 1 95 ? -3.422 -5.663 4.333 1.00 96.31 95 THR A CA 1
ATOM 776 C C . THR A 1 95 ? -3.076 -4.982 3.019 1.00 96.31 95 THR A C 1
ATOM 778 O O . THR A 1 95 ? -3.954 -4.482 2.316 1.00 96.31 95 THR A O 1
ATOM 781 N N . ALA A 1 96 ? -1.793 -4.961 2.684 1.00 95.56 96 ALA A N 1
ATOM 782 C CA . ALA A 1 96 ? -1.329 -4.496 1.389 1.00 95.56 96 ALA A CA 1
ATOM 783 C C . ALA A 1 96 ? -0.104 -5.284 0.916 1.00 95.56 96 ALA A C 1
ATOM 785 O O . ALA A 1 96 ? 0.638 -5.815 1.744 1.00 95.56 96 ALA A O 1
ATOM 786 N N . GLY A 1 97 ? 0.097 -5.366 -0.396 1.00 91.81 97 GLY A N 1
ATOM 787 C CA . GLY A 1 97 ? 1.138 -6.178 -1.036 1.00 91.81 97 GLY A CA 1
ATOM 788 C C . GLY A 1 97 ? 0.564 -7.268 -1.939 1.00 91.81 97 GLY A C 1
ATOM 789 O O . GLY A 1 97 ? -0.643 -7.478 -1.984 1.00 91.81 97 GLY A O 1
ATOM 790 N N . GLU A 1 98 ? 1.427 -7.960 -2.680 1.00 85.25 98 GLU A N 1
ATOM 791 C CA . GLU A 1 98 ? 0.993 -8.961 -3.661 1.00 85.25 98 GLU A CA 1
ATOM 792 C C . GLU A 1 98 ? 0.361 -10.205 -3.032 1.00 85.25 98 GLU A C 1
ATOM 794 O O . GLU A 1 98 ? 0.840 -10.695 -2.015 1.00 85.25 98 GLU A O 1
ATOM 799 N N . ASP A 1 99 ? -0.657 -10.772 -3.687 1.00 73.69 99 ASP A N 1
ATOM 800 C CA . ASP A 1 99 ? -1.443 -11.905 -3.171 1.00 73.69 99 ASP A CA 1
ATOM 801 C C . ASP A 1 99 ? -0.580 -13.106 -2.741 1.00 73.69 99 ASP A C 1
ATOM 803 O O . ASP A 1 99 ? -0.872 -13.765 -1.742 1.00 73.69 99 ASP A O 1
ATOM 807 N N . SER A 1 100 ? 0.512 -13.361 -3.469 1.00 70.69 100 SER A N 1
ATOM 808 C CA . SER A 1 100 ? 1.463 -14.453 -3.230 1.00 70.69 100 SER A CA 1
ATOM 809 C C . SER A 1 100 ? 2.858 -13.974 -2.799 1.00 70.69 100 SER A C 1
ATOM 811 O O . SER A 1 100 ? 3.834 -14.702 -2.987 1.00 70.69 100 SER A O 1
ATOM 813 N N . GLY A 1 101 ? 2.980 -12.748 -2.281 1.00 78.44 101 GLY A N 1
ATOM 814 C CA . GLY A 1 101 ? 4.263 -12.107 -1.992 1.00 78.44 101 GLY A CA 1
ATOM 815 C C . GLY A 1 101 ? 4.336 -11.428 -0.621 1.00 78.44 101 GLY A C 1
ATOM 816 O O . GLY A 1 101 ? 3.362 -11.400 0.128 1.00 78.44 101 GLY A O 1
ATOM 817 N N . PRO A 1 102 ? 5.502 -10.865 -0.257 1.00 87.75 102 PRO A N 1
ATOM 818 C CA . PRO A 1 102 ? 5.636 -10.115 0.981 1.00 87.75 102 PRO A CA 1
ATOM 819 C C . PRO A 1 102 ? 4.695 -8.907 0.978 1.00 87.75 102 PRO A C 1
ATOM 821 O O . PRO A 1 102 ? 4.591 -8.171 -0.003 1.00 87.75 102 PRO A O 1
ATOM 824 N N . GLY A 1 103 ? 4.048 -8.680 2.112 1.00 93.88 103 GLY A N 1
ATOM 825 C CA . GLY A 1 103 ? 3.115 -7.587 2.314 1.00 93.88 103 GLY A CA 1
ATOM 826 C C . GLY A 1 103 ? 3.197 -7.006 3.715 1.00 93.88 103 GLY A C 1
ATOM 827 O O . GLY A 1 103 ? 4.069 -7.335 4.529 1.00 93.88 103 GLY A O 1
ATOM 828 N N . VAL A 1 104 ? 2.252 -6.127 4.007 1.00 95.88 104 VAL A N 1
ATOM 829 C CA . VAL A 1 104 ? 2.121 -5.433 5.283 1.00 95.88 104 VAL A CA 1
ATOM 830 C C . VAL A 1 104 ? 0.699 -5.542 5.811 1.00 95.88 104 VAL A C 1
ATOM 832 O O . VAL A 1 104 ? -0.259 -5.653 5.052 1.00 95.88 104 VAL A O 1
ATOM 835 N N . LEU A 1 105 ? 0.575 -5.518 7.133 1.00 96.38 105 LEU A N 1
ATOM 836 C CA . LEU A 1 105 ? -0.672 -5.643 7.876 1.00 96.38 105 LEU A CA 1
ATOM 837 C C . LEU A 1 105 ? -0.768 -4.503 8.888 1.00 96.38 105 LEU A C 1
ATOM 839 O O . LEU A 1 105 ? 0.190 -4.255 9.625 1.00 96.38 105 LEU A O 1
ATOM 843 N N . ILE A 1 106 ? -1.941 -3.879 8.980 1.00 97.25 106 ILE A N 1
ATOM 844 C CA . ILE A 1 106 ? -2.335 -3.008 10.086 1.00 97.25 106 ILE A CA 1
ATOM 845 C C . ILE A 1 106 ? -3.612 -3.554 10.721 1.00 97.25 106 ILE A C 1
ATOM 847 O O . ILE A 1 106 ? -4.619 -3.743 10.044 1.00 97.25 106 ILE A O 1
ATOM 851 N N . ILE A 1 107 ? -3.578 -3.754 12.037 1.00 96.69 107 ILE A N 1
ATOM 852 C CA . ILE A 1 107 ? -4.764 -3.996 12.857 1.00 96.69 107 ILE A CA 1
ATOM 853 C C . ILE A 1 107 ? -4.947 -2.797 13.784 1.00 96.69 107 ILE A C 1
ATOM 855 O O . ILE A 1 107 ? -4.036 -2.458 14.541 1.00 96.69 107 ILE A O 1
ATOM 859 N N . HIS A 1 108 ? -6.104 -2.145 13.719 1.00 96.44 108 HIS A N 1
ATOM 860 C CA . HIS A 1 108 ? -6.394 -0.941 14.493 1.00 96.44 108 HIS A CA 1
ATOM 861 C C . HIS A 1 108 ? -7.788 -1.002 15.113 1.00 96.44 108 HIS A C 1
ATOM 863 O O . HIS A 1 108 ? -8.759 -1.304 14.426 1.00 96.44 108 HIS A O 1
ATOM 869 N N . GLY A 1 109 ? -7.894 -0.677 16.397 1.00 94.62 109 GLY A N 1
ATOM 870 C CA . GLY A 1 109 ? -9.151 -0.676 17.140 1.00 94.62 109 GLY A CA 1
ATOM 871 C C . GLY A 1 109 ? -8.893 -0.628 18.642 1.00 94.62 109 GLY A C 1
ATOM 872 O O . GLY A 1 109 ? -7.813 -0.223 19.084 1.00 94.62 109 GLY A O 1
ATOM 873 N N . LYS A 1 110 ? -9.863 -1.088 19.435 1.00 93.88 110 LYS A N 1
ATOM 874 C CA . LYS A 1 110 ? -9.715 -1.177 20.893 1.00 93.88 110 LYS A CA 1
ATOM 875 C C . LYS A 1 110 ? -8.532 -2.084 21.268 1.00 93.88 110 LYS A C 1
ATOM 877 O O . LYS A 1 110 ? -8.396 -3.164 20.687 1.00 93.88 110 LYS A O 1
ATOM 882 N N . PRO A 1 111 ? -7.703 -1.705 22.263 1.00 92.75 111 PRO A N 1
ATOM 883 C CA . PRO A 1 111 ? -6.508 -2.469 22.632 1.00 92.75 111 PRO A CA 1
ATOM 884 C C . PRO A 1 111 ? -6.792 -3.943 22.954 1.00 92.75 111 PRO A C 1
ATOM 886 O O . PRO A 1 111 ? -5.991 -4.823 22.633 1.00 92.75 111 PRO A O 1
ATOM 889 N N . GLU A 1 112 ? -7.939 -4.216 23.579 1.00 92.62 112 GLU A N 1
ATOM 890 C CA . GLU A 1 112 ? -8.376 -5.569 23.929 1.00 92.62 112 GLU A CA 1
ATOM 891 C C . GLU A 1 112 ? -8.618 -6.438 22.694 1.00 92.62 112 GLU A C 1
ATOM 893 O O . GLU A 1 112 ? -8.189 -7.590 22.656 1.00 92.62 112 GLU A O 1
ATOM 898 N N . ASP A 1 113 ? -9.269 -5.884 21.672 1.00 92.88 113 ASP A N 1
ATOM 899 C CA . ASP A 1 113 ? -9.582 -6.602 20.439 1.00 92.88 113 ASP A CA 1
ATOM 900 C C . ASP A 1 113 ? -8.310 -6.832 19.625 1.00 92.88 113 ASP A C 1
ATOM 902 O O . ASP A 1 113 ? -8.022 -7.964 19.234 1.00 92.88 113 ASP A O 1
ATOM 906 N N . VAL A 1 114 ? -7.481 -5.793 19.467 1.00 94.50 114 VAL A N 1
ATOM 907 C CA . VAL A 1 114 ? -6.183 -5.873 18.775 1.00 94.50 114 VAL A CA 1
ATOM 908 C C . VAL A 1 114 ? -5.294 -6.949 19.403 1.00 94.50 114 VAL A C 1
ATOM 910 O O . VAL A 1 114 ? -4.707 -7.768 18.691 1.00 94.50 114 VAL A O 1
ATOM 913 N N . SER A 1 115 ? -5.230 -7.006 20.736 1.00 91.88 115 SER A N 1
ATOM 914 C CA . SER A 1 115 ? -4.436 -8.010 21.457 1.00 91.88 115 SER A CA 1
ATOM 915 C C . SER A 1 115 ? -4.960 -9.435 21.251 1.00 91.88 115 SER A C 1
ATOM 917 O O . SER A 1 115 ? -4.162 -10.366 21.147 1.00 91.88 115 SER A O 1
ATOM 919 N N . LYS A 1 116 ? -6.284 -9.617 21.143 1.00 91.81 116 LYS A N 1
ATOM 920 C CA . LYS A 1 116 ? -6.911 -10.928 20.897 1.00 91.81 116 LYS A CA 1
ATOM 921 C C . LYS A 1 116 ? -6.666 -11.430 19.474 1.00 91.81 116 LYS A C 1
ATOM 923 O O . LYS A 1 116 ? -6.350 -12.605 19.296 1.00 91.81 116 LYS A O 1
ATOM 928 N N . VAL A 1 117 ? -6.805 -10.568 18.462 1.00 93.81 117 VAL A N 1
ATOM 929 C CA . VAL A 1 117 ? -6.744 -11.003 17.053 1.00 93.81 117 VAL A CA 1
ATOM 930 C C . VAL A 1 117 ? -5.340 -10.998 16.453 1.00 93.81 117 VAL A C 1
ATOM 932 O O . VAL A 1 117 ? -5.044 -11.854 15.620 1.00 93.81 117 VAL A O 1
ATOM 935 N N . SER A 1 118 ? -4.453 -10.092 16.874 1.00 93.62 118 SER A N 1
ATOM 936 C CA . SER A 1 118 ? -3.142 -9.891 16.231 1.00 93.62 118 SER A CA 1
ATOM 937 C C . SER A 1 118 ? -2.299 -11.161 16.143 1.00 93.62 118 SER A C 1
ATOM 939 O O . SER A 1 118 ? -1.771 -11.472 15.076 1.00 93.62 118 SER A O 1
ATOM 941 N N . LYS A 1 119 ? -2.229 -11.946 17.226 1.00 91.69 119 LYS A N 1
ATOM 942 C CA . LYS A 1 119 ? -1.488 -13.215 17.240 1.00 91.69 119 LYS A CA 1
ATOM 943 C C . LYS A 1 119 ? -2.048 -14.212 16.222 1.00 91.69 119 LYS A C 1
ATOM 945 O O . LYS A 1 119 ? -1.271 -14.832 15.502 1.00 91.69 119 LYS A O 1
ATOM 950 N N . LYS A 1 120 ? -3.378 -14.349 16.142 1.00 92.50 120 LYS A N 1
ATOM 951 C CA . LYS A 1 120 ? -4.021 -15.313 15.241 1.00 92.50 120 LYS A CA 1
ATOM 952 C C . LYS A 1 120 ? -3.891 -14.902 13.776 1.00 92.50 120 LYS A C 1
ATOM 954 O O . LYS A 1 120 ? -3.612 -15.742 12.930 1.00 92.50 120 LYS A O 1
ATOM 959 N N . VAL A 1 121 ? -4.040 -13.611 13.486 1.00 92.88 121 VAL A N 1
ATOM 960 C CA . VAL A 1 121 ? -3.864 -13.073 12.130 1.00 92.88 121 VAL A CA 1
ATOM 961 C C . VAL A 1 121 ? -2.413 -13.235 11.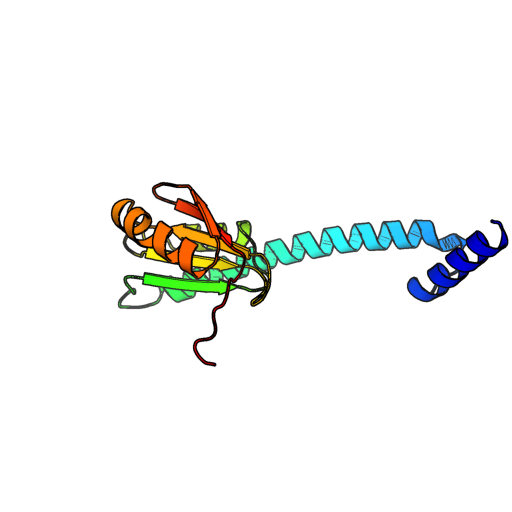667 1.00 92.88 121 VAL A C 1
ATOM 963 O O . VAL A 1 121 ? -2.183 -13.700 10.555 1.00 92.88 121 VAL A O 1
ATOM 966 N N . CYS A 1 122 ? -1.428 -12.939 12.521 1.00 91.69 122 CYS A N 1
ATOM 967 C CA . CYS A 1 122 ? -0.017 -13.173 12.197 1.00 91.69 122 CYS A CA 1
ATOM 968 C C . CYS A 1 122 ? 0.307 -14.650 11.964 1.00 91.69 122 CYS A C 1
ATOM 970 O O . CYS A 1 122 ? 1.105 -14.952 11.088 1.00 91.69 122 CYS A O 1
ATOM 972 N N . GLU A 1 123 ? -0.304 -15.572 12.709 1.00 91.94 123 GLU A N 1
ATOM 973 C CA . GLU A 1 123 ? -0.133 -17.007 12.461 1.00 91.94 123 GLU A CA 1
ATOM 974 C C . GLU A 1 123 ? -0.650 -17.402 11.067 1.00 91.94 123 GLU A C 1
ATOM 976 O O . GLU A 1 123 ? 0.027 -18.124 10.343 1.00 91.94 123 GLU A O 1
ATOM 981 N N . ILE A 1 124 ? -1.820 -16.891 10.663 1.00 91.19 124 ILE A N 1
ATOM 982 C CA . ILE A 1 124 ? -2.447 -17.214 9.370 1.00 91.19 124 ILE A CA 1
ATOM 983 C C . ILE A 1 124 ? -1.675 -16.613 8.190 1.00 91.19 124 ILE A C 1
ATOM 985 O O . ILE A 1 124 ? -1.503 -17.283 7.174 1.00 91.19 124 ILE A O 1
ATOM 989 N N . LEU A 1 125 ? -1.232 -15.359 8.317 1.00 90.62 125 LEU A N 1
ATOM 990 C CA . LEU A 1 125 ? -0.560 -14.607 7.248 1.00 90.62 125 LEU A CA 1
ATOM 991 C C . LEU A 1 125 ? 0.973 -14.750 7.281 1.00 90.62 125 LEU A C 1
ATOM 993 O O . LEU A 1 125 ? 1.679 -14.050 6.547 1.00 90.62 125 LEU A O 1
ATOM 997 N N . GLU A 1 126 ? 1.490 -15.627 8.150 1.00 91.69 126 GLU A N 1
ATOM 998 C CA . GLU A 1 126 ? 2.924 -15.865 8.370 1.00 91.69 126 GLU A CA 1
ATOM 999 C C . GLU A 1 126 ? 3.684 -14.557 8.659 1.00 91.69 126 GLU A C 1
ATOM 1001 O O . GLU A 1 126 ? 4.723 -14.246 8.075 1.00 91.69 126 GLU A O 1
ATOM 1006 N N . GLY A 1 127 ? 3.104 -13.745 9.544 1.00 90.88 127 GLY A N 1
ATOM 1007 C CA . GLY A 1 127 ? 3.537 -12.389 9.832 1.00 90.88 127 GLY A CA 1
ATOM 1008 C C . GLY A 1 127 ? 4.297 -12.203 11.139 1.00 90.88 127 GLY A C 1
ATOM 1009 O O . GLY A 1 127 ? 4.131 -12.942 12.110 1.00 90.88 127 GLY A O 1
ATOM 1010 N N . LYS A 1 128 ? 5.099 -11.136 11.189 1.00 93.94 128 LYS A N 1
ATOM 1011 C CA . LYS A 1 128 ? 5.799 -10.679 12.396 1.00 93.94 128 LYS A CA 1
ATOM 1012 C C . LYS A 1 128 ? 5.654 -9.170 12.560 1.00 93.94 128 LYS A C 1
ATOM 1014 O O . LYS A 1 128 ? 5.920 -8.403 11.633 1.00 93.94 128 LYS A O 1
ATOM 1019 N N . GLY A 1 129 ? 5.250 -8.748 13.755 1.00 94.06 129 GLY A N 1
ATOM 1020 C CA . GLY A 1 129 ? 4.922 -7.358 14.044 1.00 94.06 129 GLY A CA 1
ATOM 1021 C C . GLY A 1 129 ? 4.704 -7.068 15.522 1.00 94.06 129 GLY A C 1
ATOM 1022 O O . GLY A 1 129 ? 4.989 -7.906 16.377 1.00 94.06 129 GLY A O 1
ATOM 1023 N N . GLY A 1 130 ? 4.200 -5.872 15.813 1.00 94.44 130 GLY A N 1
ATOM 1024 C CA . GLY A 1 130 ? 3.944 -5.407 17.172 1.00 94.44 130 GLY A CA 1
ATOM 1025 C C . GLY A 1 130 ? 3.091 -4.140 17.222 1.00 94.44 130 GLY A C 1
ATOM 1026 O O . GLY A 1 130 ? 2.889 -3.466 16.212 1.00 94.44 130 GLY A O 1
ATOM 1027 N N . GLY A 1 131 ? 2.593 -3.827 18.419 1.00 92.31 131 GLY A N 1
ATOM 1028 C CA . GLY A 1 131 ? 1.781 -2.642 18.713 1.00 92.31 131 GLY A CA 1
ATOM 1029 C C . GLY A 1 131 ? 0.582 -2.965 19.608 1.00 92.31 131 GLY A C 1
ATOM 1030 O O . GLY A 1 131 ? 0.162 -4.116 19.680 1.00 92.31 131 GLY A O 1
ATOM 1031 N N . LYS A 1 132 ? 0.065 -1.961 20.332 1.00 84.12 132 LYS A N 1
ATOM 1032 C CA . LYS A 1 132 ? -1.019 -2.138 21.323 1.00 84.12 132 LYS A CA 1
ATOM 1033 C C . LYS A 1 132 ? -2.397 -1.748 20.782 1.00 84.12 132 LYS A C 1
ATOM 1035 O O . LYS A 1 132 ? -3.304 -2.565 20.781 1.00 84.12 132 LYS A O 1
ATOM 1040 N N . THR A 1 133 ? -2.550 -0.507 20.325 1.00 85.25 133 THR A N 1
ATOM 1041 C CA . THR A 1 133 ? -3.789 0.019 19.711 1.00 85.25 133 THR A CA 1
ATOM 1042 C C . THR A 1 133 ? -3.748 -0.058 18.188 1.00 85.25 133 THR A C 1
ATOM 1044 O O . THR A 1 133 ? -4.748 -0.317 17.528 1.00 85.25 133 THR A O 1
ATOM 1047 N N . ARG A 1 134 ? -2.545 0.115 17.637 1.00 93.38 134 ARG A N 1
ATOM 1048 C CA . ARG A 1 134 ? -2.209 -0.075 16.233 1.00 93.38 134 ARG A CA 1
ATOM 1049 C C . ARG A 1 134 ? -1.130 -1.139 16.134 1.00 93.38 134 ARG A C 1
ATOM 1051 O O . ARG A 1 134 ? 0.037 -0.858 16.400 1.00 93.38 134 ARG A O 1
ATOM 1058 N N . PHE A 1 135 ? -1.510 -2.355 15.780 1.00 96.38 135 PHE A N 1
ATOM 1059 C CA . PHE A 1 135 ? -0.573 -3.441 15.532 1.00 96.38 135 PHE A CA 1
ATOM 1060 C C . PHE A 1 135 ? -0.153 -3.420 14.063 1.00 96.38 135 PHE A C 1
ATOM 1062 O O . PHE A 1 135 ? -1.006 -3.432 13.179 1.00 96.38 135 PHE A O 1
ATOM 1069 N N . THR A 1 136 ? 1.152 -3.384 13.800 1.00 97.19 136 THR A N 1
ATOM 1070 C CA . THR A 1 136 ? 1.703 -3.391 12.438 1.00 97.19 136 THR A CA 1
ATOM 1071 C C . THR A 1 136 ? 2.607 -4.599 12.257 1.00 97.19 136 THR A C 1
ATOM 1073 O O . THR A 1 136 ? 3.438 -4.865 13.127 1.00 97.19 136 THR A O 1
ATOM 1076 N N . ALA A 1 137 ? 2.484 -5.311 11.139 1.00 96.19 137 ALA A N 1
ATOM 1077 C CA . ALA A 1 137 ? 3.325 -6.463 10.820 1.00 96.19 137 ALA A CA 1
ATOM 1078 C C . ALA A 1 137 ? 3.745 -6.496 9.352 1.00 96.19 137 ALA A C 1
ATOM 1080 O O . ALA A 1 137 ? 3.048 -5.979 8.481 1.00 96.19 137 ALA A O 1
ATOM 1081 N N . LYS A 1 138 ? 4.872 -7.160 9.091 1.00 95.06 138 LYS A N 1
ATOM 1082 C CA . LYS A 1 138 ? 5.189 -7.704 7.765 1.00 95.06 138 LYS A CA 1
ATOM 1083 C C . LYS A 1 138 ? 4.582 -9.098 7.669 1.00 95.06 138 LYS A C 1
ATOM 1085 O O . LYS A 1 138 ? 4.630 -9.822 8.662 1.00 95.06 138 LYS A O 1
ATOM 1090 N N . ILE A 1 139 ? 4.028 -9.453 6.519 1.00 93.94 139 ILE A N 1
ATOM 1091 C CA . ILE A 1 139 ? 3.342 -10.727 6.261 1.00 93.94 139 ILE A CA 1
ATOM 1092 C C . ILE A 1 139 ? 3.886 -11.359 4.980 1.00 93.94 139 ILE A C 1
ATOM 1094 O O . ILE A 1 139 ? 4.358 -10.637 4.108 1.00 93.94 139 ILE A O 1
ATOM 1098 N N . GLN A 1 140 ? 3.827 -12.685 4.864 1.00 89.19 140 GLN A N 1
ATOM 1099 C CA . GLN A 1 140 ? 4.347 -13.407 3.691 1.00 89.19 140 GLN A CA 1
ATOM 1100 C C . GLN A 1 140 ? 3.243 -13.878 2.741 1.00 89.19 140 GLN A C 1
ATOM 1102 O O . GLN A 1 140 ? 3.524 -14.179 1.584 1.00 89.19 140 GLN A O 1
ATOM 1107 N N . LYS A 1 141 ? 2.001 -13.960 3.232 1.00 81.31 141 LYS A N 1
ATOM 1108 C CA . LYS A 1 141 ? 0.822 -14.365 2.457 1.00 81.31 141 LYS A CA 1
ATOM 1109 C C . LYS A 1 141 ? -0.339 -13.415 2.764 1.00 81.31 141 LYS A C 1
ATOM 1111 O O . LYS A 1 141 ? -1.067 -13.663 3.723 1.00 81.31 141 LYS A O 1
ATOM 1116 N N . PRO A 1 142 ? -0.499 -12.307 2.017 1.00 71.19 142 PRO A N 1
ATOM 1117 C CA . PRO A 1 142 ? -1.581 -11.338 2.208 1.00 71.19 142 PRO A CA 1
ATOM 1118 C C . PRO A 1 142 ? -2.956 -11.904 1.866 1.00 71.19 142 PRO A C 1
ATOM 1120 O O . PRO A 1 142 ? -3.959 -11.434 2.403 1.00 71.19 142 PRO A O 1
ATOM 1123 N N . HIS A 1 143 ? -2.991 -12.940 1.025 1.00 67.12 143 HIS A N 1
ATOM 1124 C CA . HIS A 1 143 ? -4.193 -13.660 0.649 1.00 67.12 143 HIS A CA 1
ATOM 1125 C C . HIS A 1 143 ? -4.014 -15.165 0.892 1.00 67.12 143 HIS A C 1
ATOM 1127 O O . HIS A 1 143 ? -2.991 -15.753 0.542 1.00 67.12 143 HIS A O 1
ATOM 1133 N N . LYS A 1 144 ? -5.019 -15.808 1.493 1.00 56.25 144 LYS A N 1
ATOM 1134 C CA . LYS A 1 144 ? -5.110 -17.269 1.579 1.00 56.25 144 LYS A CA 1
ATOM 1135 C C . LYS A 1 144 ? -6.410 -17.680 0.900 1.00 56.25 144 LYS A C 1
ATOM 1137 O O . LYS A 1 144 ? -7.478 -17.487 1.471 1.00 56.25 144 LYS A O 1
ATOM 1142 N N . THR A 1 145 ? -6.320 -18.219 -0.312 1.00 46.12 145 THR A N 1
ATOM 1143 C CA . THR A 1 145 ? -7.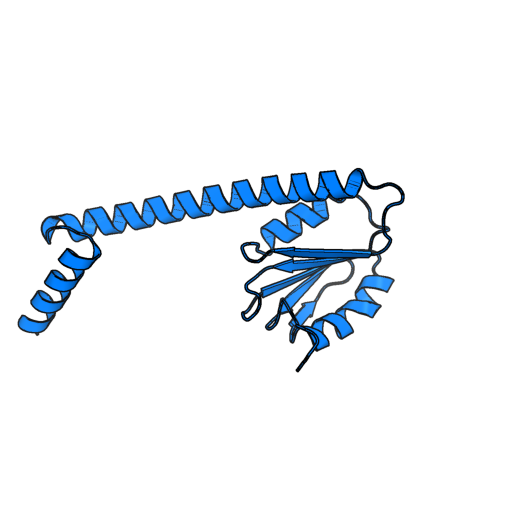440 -18.915 -0.952 1.00 46.12 145 THR A CA 1
ATOM 1144 C C . THR A 1 145 ? -7.795 -20.138 -0.109 1.00 46.12 145 THR A C 1
ATOM 1146 O O . THR A 1 145 ? -6.951 -21.008 0.115 1.00 46.12 145 THR A O 1
ATOM 1149 N N . GLU A 1 146 ? -9.027 -20.205 0.395 1.00 39.41 146 GLU A N 1
ATOM 1150 C CA . GLU A 1 146 ? -9.583 -21.467 0.882 1.00 39.41 146 GLU A CA 1
ATOM 1151 C C . GLU A 1 146 ? -9.789 -22.401 -0.319 1.00 39.41 146 GLU A C 1
ATOM 1153 O O . GLU A 1 146 ? -10.478 -22.038 -1.269 1.00 39.41 146 GLU A O 1
ATOM 1158 N N . GLY A 1 147 ? -9.188 -23.594 -0.275 1.00 38.28 147 GLY A N 1
ATOM 1159 C CA . GLY A 1 147 ? -9.504 -24.701 -1.182 1.00 38.28 147 GLY A CA 1
ATOM 1160 C C . GLY A 1 147 ? -8.366 -25.149 -2.102 1.00 38.28 147 GLY A C 1
ATOM 1161 O O . GLY A 1 147 ? -8.207 -24.668 -3.221 1.00 38.28 147 GLY A O 1
ATOM 1162 N N . SER A 1 148 ? -7.622 -26.156 -1.651 1.00 33.12 148 SER A N 1
ATOM 1163 C CA . SER A 1 148 ? -7.238 -27.313 -2.471 1.00 33.12 148 SER A CA 1
ATOM 1164 C C . SER A 1 148 ? -7.596 -28.561 -1.682 1.00 33.12 148 SER A C 1
ATOM 1166 O O . SER A 1 148 ? -7.362 -28.531 -0.451 1.00 33.12 148 SER A O 1
#

pLDDT: mean 91.18, std 10.54, range [33.12, 97.69]

Sequence (148 aa):
YLKDCVGREKELNLLLHSNPSDHIRLVEKTKKELKQYMKSLNEALRDLATAEAFRFNQQSPKPKIYFHHRRDGDLEYLGALVSAIDDENVLKILTAGEDSGPGVLIIHGKPEDVSKVSKKVCEILEGKGGGKTRFTAKIQKPHKTEGS

Radius of gyration: 21.63 Å; chains: 1; bounding box: 63×39×53 Å

Foldseek 3Di:
DVVVVVVVQVVQCVVQVHHSVCSVVSVVVVVVVVVVVVVVLLVVLLVVLLVVLVVQVPDPPRDQEAEEEEAPDAPSSVVSNVVNNPDQSYFYWYKYHHQQAKIKIKTAHAQVVCVVCVVVVCVVQVWDWDDRRIIMIIGGHRHDDPDD

Organism: NCBI:txid96803

Secondary structure (DSSP, 8-state):
-HHHHHHHHHHHHHHHTS-GGGHHHHHHHHHHHHHHHHHHHHHHHHHHHHHHHHHHHT-SSPPSEEEEEETT--HHHHHHHHHHS--TTSEEEEEEE-TTS-EEEEEES-HHHHHHHHHHHHHHTT-EEE-SSEEEEEES-S------